Protein AF-A0A7C5TRT7-F1 (afdb_monomer)

Structure (mmCIF, N/CA/C/O backbone):
data_AF-A0A7C5TRT7-F1
#
_entry.id   AF-A0A7C5TRT7-F1
#
loop_
_atom_site.group_PDB
_atom_site.id
_atom_site.type_symbol
_atom_site.label_atom_id
_atom_site.label_alt_id
_atom_site.label_comp_id
_atom_site.label_asym_id
_atom_site.label_entity_id
_atom_site.label_seq_id
_atom_site.pdbx_PDB_ins_code
_atom_site.Cartn_x
_atom_site.Cartn_y
_atom_site.Cartn_z
_atom_site.occupancy
_atom_site.B_iso_or_equiv
_atom_site.auth_seq_id
_atom_site.auth_comp_id
_atom_site.auth_asym_id
_atom_site.auth_atom_id
_atom_site.pdbx_PDB_model_num
ATOM 1 N N . MET A 1 1 ? 27.285 -23.044 -79.341 1.00 40.78 1 MET A N 1
ATOM 2 C CA . MET A 1 1 ? 27.756 -23.261 -77.953 1.00 40.78 1 MET A CA 1
ATOM 3 C C . MET A 1 1 ? 27.969 -21.912 -77.270 1.00 40.78 1 MET A C 1
ATOM 5 O O . MET A 1 1 ? 28.953 -21.248 -77.560 1.00 40.78 1 MET A O 1
ATOM 9 N N . THR A 1 2 ? 27.057 -21.461 -76.408 1.00 48.16 2 THR A N 1
ATOM 10 C CA . THR A 1 2 ? 27.179 -20.179 -75.685 1.00 48.16 2 THR A CA 1
ATOM 11 C C . THR A 1 2 ? 27.415 -20.439 -74.195 1.00 48.16 2 THR A C 1
ATOM 13 O O . THR A 1 2 ? 26.548 -20.937 -73.480 1.00 48.16 2 THR A O 1
ATOM 16 N N . ARG A 1 3 ? 28.635 -20.146 -73.721 1.00 51.69 3 ARG A N 1
ATOM 17 C CA . ARG A 1 3 ? 29.051 -20.312 -72.317 1.00 51.69 3 ARG A CA 1
ATOM 18 C C . ARG A 1 3 ? 28.293 -19.329 -71.412 1.00 51.69 3 ARG A C 1
ATOM 20 O O . ARG A 1 3 ? 28.470 -18.118 -71.534 1.00 51.69 3 ARG A O 1
ATOM 27 N N . ARG A 1 4 ? 27.504 -19.838 -70.457 1.00 57.44 4 ARG A N 1
ATOM 28 C CA . ARG A 1 4 ? 26.941 -19.044 -69.348 1.00 57.44 4 ARG A CA 1
ATOM 29 C C . ARG A 1 4 ? 28.052 -18.711 -68.344 1.00 57.44 4 ARG A C 1
ATOM 31 O O . ARG A 1 4 ? 28.678 -19.613 -67.797 1.00 57.44 4 ARG A O 1
ATOM 38 N N . ARG A 1 5 ? 28.307 -17.420 -68.106 1.00 59.78 5 ARG A N 1
ATOM 39 C CA . ARG A 1 5 ? 29.229 -16.950 -67.054 1.00 59.78 5 ARG A CA 1
ATOM 40 C C . ARG A 1 5 ? 28.571 -17.103 -65.671 1.00 59.78 5 ARG A C 1
ATOM 42 O O . ARG A 1 5 ? 27.389 -16.778 -65.546 1.00 59.78 5 ARG A O 1
ATOM 49 N N . PRO A 1 6 ? 29.298 -17.544 -64.630 1.00 55.50 6 PRO A N 1
ATOM 50 C CA . PRO A 1 6 ? 28.730 -17.701 -63.296 1.00 55.50 6 PRO A CA 1
ATOM 51 C C . PRO A 1 6 ? 28.505 -16.324 -62.655 1.00 55.50 6 PRO A C 1
ATOM 53 O O . PRO A 1 6 ? 29.434 -15.522 -62.529 1.00 55.50 6 PRO A O 1
ATOM 56 N N . ARG A 1 7 ? 27.262 -16.038 -62.248 1.00 62.38 7 ARG A N 1
ATOM 57 C CA . ARG A 1 7 ? 26.925 -14.868 -61.426 1.00 62.38 7 ARG A CA 1
ATOM 58 C C . ARG A 1 7 ? 27.480 -15.105 -60.021 1.00 62.38 7 ARG A C 1
ATOM 60 O O . ARG A 1 7 ? 26.895 -15.852 -59.247 1.00 62.38 7 ARG A O 1
ATOM 67 N N . ARG A 1 8 ? 28.626 -14.497 -59.702 1.00 60.94 8 ARG A N 1
ATOM 68 C CA . ARG A 1 8 ? 29.122 -14.441 -58.320 1.00 60.94 8 ARG A CA 1
ATOM 69 C C . ARG A 1 8 ? 28.104 -13.650 -57.485 1.00 60.94 8 ARG A C 1
ATOM 71 O O . ARG A 1 8 ? 27.674 -12.592 -57.955 1.00 60.94 8 ARG A O 1
ATOM 78 N N . PRO A 1 9 ? 27.688 -14.132 -56.300 1.00 62.34 9 PRO A N 1
ATOM 79 C CA . PRO A 1 9 ? 26.774 -13.377 -55.452 1.00 62.34 9 PRO A CA 1
ATOM 80 C C . PRO A 1 9 ? 27.415 -12.024 -55.117 1.00 62.34 9 PRO A C 1
ATOM 82 O O . PRO A 1 9 ? 28.641 -11.951 -54.971 1.00 62.34 9 PRO A O 1
ATOM 85 N N . PRO A 1 10 ? 26.640 -10.931 -55.028 1.00 64.06 10 PRO A N 1
ATOM 86 C CA . PRO A 1 10 ? 27.210 -9.622 -54.772 1.00 64.06 10 PRO A CA 1
ATOM 87 C C . PRO A 1 10 ? 27.683 -9.570 -53.316 1.00 64.06 10 PRO A C 1
ATOM 89 O O . PRO A 1 10 ? 26.937 -9.177 -52.425 1.00 64.06 10 PRO A O 1
ATOM 92 N N . LEU A 1 11 ? 28.949 -9.922 -53.076 1.00 67.44 11 LEU A N 1
ATOM 93 C CA . LEU A 1 11 ? 29.639 -9.788 -51.781 1.00 67.44 11 LEU A CA 1
ATOM 94 C C . LEU A 1 11 ? 29.495 -8.367 -51.196 1.00 67.44 11 LEU A C 1
ATOM 96 O O . LEU A 1 11 ? 29.500 -8.169 -49.985 1.00 67.44 11 LEU A O 1
ATOM 100 N N . ARG A 1 12 ? 29.271 -7.378 -52.069 1.00 71.31 12 ARG A N 1
ATOM 101 C CA . ARG A 1 12 ? 28.954 -5.988 -51.728 1.00 71.31 12 ARG A CA 1
ATOM 102 C C . ARG A 1 12 ? 27.645 -5.833 -50.940 1.00 71.31 12 ARG A C 1
ATOM 104 O O . ARG A 1 12 ? 27.581 -4.987 -50.059 1.00 71.31 12 ARG A O 1
ATOM 111 N N . SER A 1 13 ? 26.619 -6.635 -51.232 1.00 79.38 13 SER A N 1
ATOM 112 C CA . SER A 1 13 ? 25.344 -6.607 -50.500 1.00 79.38 13 SER A CA 1
ATOM 113 C C . SER A 1 13 ? 25.521 -7.137 -49.077 1.00 79.38 13 SER A C 1
ATOM 115 O O . SER A 1 13 ? 25.083 -6.488 -48.132 1.00 79.38 13 SER A O 1
ATOM 117 N N . LEU A 1 14 ? 26.261 -8.241 -48.917 1.00 85.81 14 LEU A N 1
ATOM 118 C CA . LEU A 1 14 ? 26.604 -8.804 -47.608 1.00 85.81 14 LEU A CA 1
ATOM 119 C C . LEU A 1 14 ? 27.378 -7.793 -46.746 1.00 85.81 14 LEU A C 1
ATOM 121 O O . LEU A 1 14 ? 27.062 -7.611 -45.576 1.00 85.81 14 LEU A O 1
ATOM 125 N N . TYR A 1 15 ? 28.349 -7.093 -47.339 1.00 87.00 15 TYR A N 1
ATOM 126 C CA . TYR A 1 15 ? 29.133 -6.068 -46.648 1.00 87.00 15 TYR A CA 1
ATOM 127 C C . TYR A 1 15 ? 28.273 -4.887 -46.168 1.00 87.00 15 TYR A C 1
ATOM 129 O O . TYR A 1 15 ? 28.415 -4.435 -45.033 1.00 87.00 15 TYR A O 1
ATOM 137 N N . VAL A 1 16 ? 27.349 -4.402 -47.006 1.00 87.94 16 VAL A N 1
ATOM 138 C CA . VAL A 1 16 ? 26.439 -3.308 -46.632 1.00 87.94 16 VAL A CA 1
ATOM 139 C C . VAL A 1 16 ? 25.503 -3.744 -45.503 1.00 87.94 16 VAL A C 1
ATOM 141 O O . VAL A 1 16 ? 25.382 -3.022 -44.516 1.00 87.94 16 VAL A O 1
ATOM 144 N N . TRP A 1 17 ? 24.900 -4.932 -45.599 1.00 92.50 17 TRP A N 1
ATOM 145 C 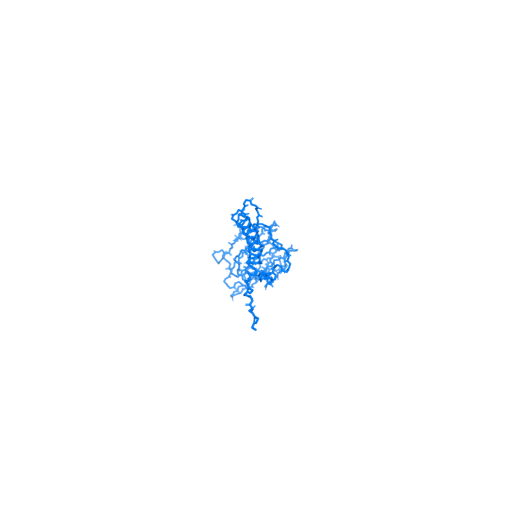CA . TRP A 1 17 ? 24.041 -5.477 -44.543 1.00 92.50 17 TRP A CA 1
ATOM 146 C C . TRP A 1 17 ? 24.792 -5.699 -43.232 1.00 92.50 17 TRP A C 1
ATOM 148 O O . TRP A 1 17 ? 24.293 -5.309 -42.181 1.00 92.50 17 TRP A O 1
ATOM 158 N N . HIS A 1 18 ? 26.010 -6.246 -43.285 1.00 92.75 18 HIS A N 1
ATOM 159 C CA . HIS A 1 18 ? 26.849 -6.426 -42.101 1.00 92.75 18 HIS A CA 1
ATOM 160 C C . HIS A 1 18 ? 27.178 -5.087 -41.430 1.00 92.75 18 HIS A C 1
ATOM 162 O O . HIS A 1 18 ? 27.089 -4.981 -40.211 1.00 92.75 18 HIS A O 1
ATOM 168 N N . ARG A 1 19 ? 27.479 -4.040 -42.213 1.00 93.12 19 ARG A N 1
ATOM 169 C CA . ARG A 1 19 ? 27.735 -2.693 -41.680 1.00 93.12 19 ARG A CA 1
ATOM 170 C C . ARG A 1 19 ? 26.520 -2.125 -40.944 1.00 93.12 19 ARG A C 1
ATOM 172 O O . ARG A 1 19 ? 26.670 -1.601 -39.846 1.00 93.12 19 ARG A O 1
ATOM 179 N N . TRP A 1 20 ? 25.329 -2.222 -41.534 1.00 95.69 20 TRP A N 1
ATOM 180 C CA . TRP A 1 20 ? 24.098 -1.729 -40.904 1.00 95.69 20 TRP A CA 1
ATOM 181 C C . TRP A 1 20 ? 23.704 -2.548 -39.676 1.00 95.69 20 TRP A C 1
ATOM 183 O O . TRP A 1 20 ? 23.332 -1.967 -38.660 1.00 95.69 20 TRP A O 1
ATOM 193 N N . LEU A 1 21 ? 23.848 -3.874 -39.734 1.00 95.88 21 LEU A N 1
ATOM 194 C CA . LEU A 1 21 ? 23.588 -4.749 -38.594 1.00 95.88 21 LEU A CA 1
ATOM 195 C C . LEU A 1 21 ? 24.572 -4.478 -37.449 1.00 95.88 21 LEU A C 1
ATOM 197 O O . LEU A 1 21 ? 24.157 -4.411 -36.298 1.00 95.88 21 LEU A O 1
ATOM 201 N N . GLY A 1 22 ? 25.851 -4.259 -37.763 1.00 96.19 22 GLY A N 1
ATOM 202 C CA . GLY A 1 22 ? 26.872 -3.882 -36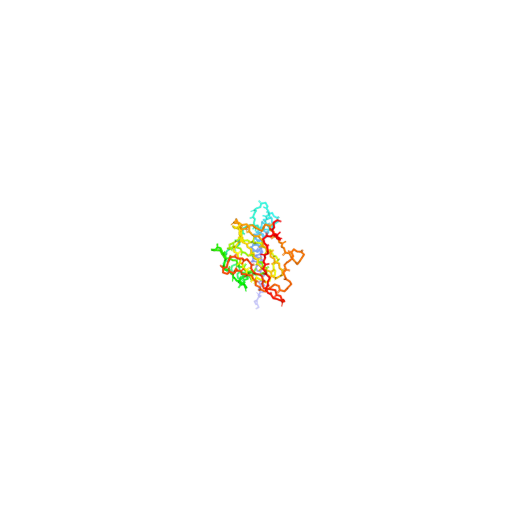.787 1.00 96.19 22 GLY A CA 1
ATOM 203 C C . GLY A 1 22 ? 26.576 -2.537 -36.125 1.00 96.19 22 GLY A C 1
ATOM 204 O O . GLY A 1 22 ? 26.662 -2.431 -34.907 1.00 96.19 22 GLY A O 1
ATOM 205 N N . LEU A 1 23 ? 26.151 -1.530 -36.898 1.00 96.94 23 LEU A N 1
ATOM 206 C CA . LEU A 1 23 ? 25.720 -0.237 -36.352 1.00 96.94 23 LEU A CA 1
ATOM 207 C C . LEU A 1 23 ? 24.485 -0.374 -35.454 1.00 96.94 23 LEU A C 1
ATOM 209 O O . LEU A 1 23 ? 24.458 0.199 -34.368 1.00 96.94 23 LEU A O 1
ATOM 213 N N . ALA A 1 24 ? 23.490 -1.157 -35.876 1.00 97.06 24 ALA A N 1
ATOM 214 C CA . ALA A 1 24 ? 22.300 -1.421 -35.072 1.00 97.06 24 ALA A CA 1
ATOM 215 C C . ALA A 1 24 ? 22.652 -2.153 -33.766 1.00 97.06 24 ALA A C 1
ATOM 217 O O . ALA A 1 24 ? 22.187 -1.762 -32.698 1.00 97.06 24 ALA A O 1
ATOM 218 N N . ALA A 1 25 ? 23.519 -3.168 -33.831 1.00 97.06 25 ALA A N 1
ATOM 219 C CA . ALA A 1 25 ? 23.986 -3.911 -32.666 1.00 97.06 25 ALA A CA 1
ATOM 220 C C . ALA A 1 25 ? 24.809 -3.032 -31.715 1.00 97.06 25 ALA A C 1
ATOM 222 O O . ALA A 1 25 ? 24.602 -3.086 -30.506 1.00 97.06 25 ALA A O 1
ATOM 223 N N . ALA A 1 26 ? 25.703 -2.190 -32.239 1.00 97.62 26 ALA A N 1
ATOM 224 C CA . ALA A 1 26 ? 26.468 -1.239 -31.439 1.00 97.62 26 ALA A CA 1
ATOM 225 C C . ALA A 1 26 ? 25.548 -0.229 -30.738 1.00 97.62 26 ALA A C 1
ATOM 227 O O . ALA A 1 26 ? 25.701 0.002 -29.541 1.00 97.62 26 ALA A O 1
ATOM 228 N N . ALA A 1 27 ? 24.554 0.317 -31.447 1.00 97.62 27 ALA A N 1
ATOM 229 C CA . ALA A 1 27 ? 23.569 1.226 -30.866 1.00 97.62 27 ALA A CA 1
ATOM 230 C C . ALA A 1 27 ? 22.730 0.542 -29.774 1.00 97.62 27 ALA A C 1
ATOM 232 O O . ALA A 1 27 ? 22.579 1.091 -28.685 1.00 97.62 27 ALA A O 1
ATOM 233 N N . LEU A 1 28 ? 22.237 -0.676 -30.025 1.00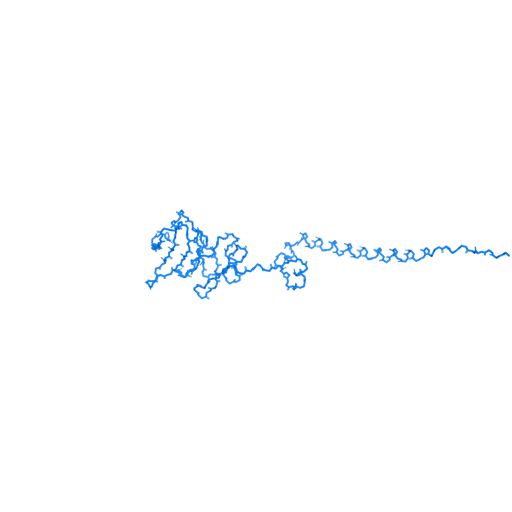 97.88 28 LEU A N 1
ATOM 234 C CA . LEU A 1 28 ? 21.504 -1.462 -29.030 1.00 97.88 28 LEU A CA 1
ATOM 235 C C . LEU A 1 28 ? 22.37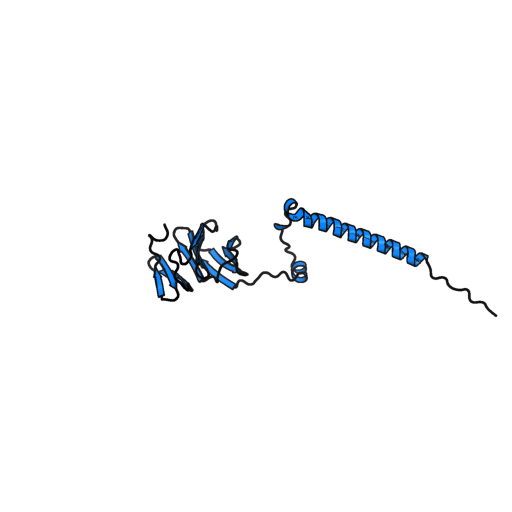1 -1.751 -27.799 1.00 97.88 28 LEU A C 1
ATOM 237 O O . LEU A 1 28 ? 21.917 -1.579 -26.672 1.00 97.88 28 LEU A O 1
ATOM 241 N N . THR A 1 29 ? 23.627 -2.146 -28.009 1.00 97.50 29 THR A N 1
ATOM 242 C CA . THR A 1 29 ? 24.583 -2.434 -26.930 1.00 97.50 29 THR A CA 1
ATOM 243 C C . THR A 1 29 ? 24.865 -1.185 -26.105 1.00 97.50 29 THR A C 1
ATOM 245 O O . THR A 1 29 ? 24.908 -1.260 -24.881 1.00 97.50 29 THR A O 1
ATOM 248 N N . LEU A 1 30 ? 25.001 -0.026 -26.755 1.00 98.19 30 LEU A N 1
ATOM 249 C CA . LEU A 1 30 ? 25.168 1.255 -26.079 1.00 98.19 30 LEU A CA 1
ATOM 250 C C . LEU A 1 30 ? 23.951 1.585 -25.207 1.00 98.19 30 LEU A C 1
ATOM 252 O O . LEU A 1 30 ? 24.126 1.935 -24.043 1.00 98.19 30 LEU A O 1
ATOM 256 N N . VAL A 1 31 ? 22.728 1.429 -25.728 1.00 97.88 31 VAL A N 1
ATOM 257 C CA . VAL A 1 31 ? 21.498 1.632 -24.943 1.00 97.88 31 VAL A CA 1
ATOM 258 C C . VAL A 1 31 ? 21.463 0.684 -23.748 1.00 97.88 31 VAL A C 1
ATOM 260 O O . VAL A 1 31 ? 21.271 1.147 -22.628 1.00 97.88 31 VAL A O 1
ATOM 263 N N . LEU A 1 32 ? 21.713 -0.612 -23.957 1.00 96.88 32 LEU A N 1
ATOM 264 C CA . LEU A 1 32 ? 21.731 -1.607 -22.883 1.00 96.88 32 LEU A CA 1
ATOM 265 C C . LEU A 1 32 ? 22.769 -1.267 -21.810 1.00 96.88 32 LEU A C 1
ATOM 267 O O . LEU A 1 32 ? 22.439 -1.295 -20.627 1.00 96.88 32 LEU A O 1
ATOM 271 N N . ALA A 1 33 ? 23.984 -0.883 -22.207 1.00 97.62 33 ALA A N 1
ATOM 272 C CA . ALA A 1 33 ? 25.040 -0.483 -21.284 1.00 97.62 33 ALA A CA 1
ATOM 273 C C . ALA A 1 33 ? 24.636 0.748 -20.462 1.00 97.62 33 ALA A C 1
ATOM 275 O O . ALA A 1 33 ? 24.737 0.724 -19.237 1.00 97.62 33 ALA A O 1
ATOM 276 N N . LEU A 1 34 ? 24.110 1.794 -21.107 1.00 96.50 34 LEU A N 1
ATOM 277 C CA . LEU A 1 34 ? 23.642 2.999 -20.420 1.00 96.50 34 LEU A CA 1
ATOM 278 C C . LEU A 1 34 ? 22.484 2.694 -19.463 1.00 96.50 34 LEU A C 1
ATOM 280 O O . LEU A 1 34 ? 22.508 3.135 -18.315 1.00 96.50 34 LEU A O 1
ATOM 284 N N . THR A 1 35 ? 21.495 1.906 -19.897 1.00 94.25 35 THR A N 1
ATOM 285 C CA . THR A 1 35 ? 20.382 1.499 -19.028 1.00 94.25 35 THR A CA 1
ATOM 286 C C . THR A 1 35 ? 20.846 0.609 -17.884 1.00 94.25 35 THR A C 1
ATOM 288 O O . THR A 1 35 ? 20.344 0.758 -16.780 1.00 94.25 35 THR A O 1
ATOM 291 N N . GLY A 1 36 ? 21.830 -0.265 -18.107 1.00 93.25 36 GLY A N 1
ATOM 292 C CA . GLY A 1 36 ? 22.404 -1.121 -17.072 1.00 93.25 36 GLY A CA 1
ATOM 293 C C . GLY A 1 36 ? 23.161 -0.318 -16.019 1.00 93.25 36 GLY A C 1
ATOM 294 O O . GLY A 1 36 ? 22.981 -0.557 -14.829 1.00 93.25 36 GLY A O 1
ATOM 295 N N . ILE A 1 37 ? 23.940 0.684 -16.441 1.00 94.88 37 ILE A N 1
ATOM 296 C CA . ILE A 1 37 ? 24.584 1.643 -15.532 1.00 94.88 37 ILE A CA 1
ATOM 297 C C . ILE A 1 37 ? 23.515 2.382 -14.722 1.00 94.88 37 ILE A C 1
ATOM 299 O O . ILE A 1 37 ? 23.612 2.432 -13.499 1.00 94.88 37 ILE A O 1
ATOM 303 N N . ALA A 1 38 ? 22.470 2.900 -15.374 1.00 92.56 38 ALA A N 1
ATOM 304 C CA . ALA A 1 38 ? 21.380 3.584 -14.682 1.00 92.56 38 ALA A CA 1
ATOM 305 C C . ALA A 1 38 ? 20.671 2.671 -13.665 1.00 92.56 38 ALA A C 1
ATOM 307 O O . ALA A 1 38 ? 20.416 3.097 -12.542 1.00 92.56 38 ALA A O 1
ATOM 308 N N . LEU A 1 39 ? 20.410 1.410 -14.029 1.00 89.94 39 LEU A N 1
ATOM 309 C CA . LEU A 1 39 ? 19.769 0.426 -13.156 1.00 89.94 39 LEU A CA 1
ATOM 310 C C . LEU A 1 39 ? 20.656 0.056 -11.956 1.00 89.94 39 LEU A C 1
ATOM 312 O O . LEU A 1 39 ? 20.154 -0.126 -10.851 1.00 89.94 39 LEU A O 1
ATOM 316 N N . ASN A 1 40 ? 21.973 -0.035 -12.152 1.00 92.25 40 ASN A N 1
ATOM 317 C CA . ASN A 1 40 ? 22.927 -0.302 -11.071 1.00 92.25 40 ASN A CA 1
ATOM 318 C C . ASN A 1 40 ? 23.035 0.902 -10.115 1.00 92.25 40 ASN A C 1
ATOM 320 O O . ASN A 1 40 ? 23.103 0.755 -8.900 1.00 92.25 40 ASN A O 1
ATOM 324 N N . HIS A 1 41 ? 22.937 2.113 -10.660 1.00 90.88 41 HIS A N 1
ATOM 325 C CA . HIS A 1 41 ? 22.992 3.371 -9.917 1.00 90.88 41 HIS A CA 1
ATOM 326 C C . HIS A 1 41 ? 21.607 3.919 -9.525 1.00 90.88 41 HIS A C 1
ATOM 328 O O . HIS A 1 41 ? 21.436 5.133 -9.375 1.00 90.88 41 HIS A O 1
ATOM 334 N N . THR A 1 42 ? 20.624 3.033 -9.324 1.00 89.62 42 THR A N 1
ATOM 335 C CA . THR A 1 42 ? 19.223 3.390 -9.029 1.00 89.62 42 THR A CA 1
ATOM 336 C C . THR A 1 42 ? 19.094 4.324 -7.822 1.00 89.62 42 THR A C 1
ATOM 338 O O . THR A 1 42 ? 18.448 5.358 -7.953 1.00 89.62 42 THR A O 1
ATOM 341 N N . GLU A 1 43 ? 19.759 4.025 -6.700 1.00 87.00 43 GLU A N 1
ATOM 342 C CA . GLU A 1 43 ? 19.743 4.843 -5.469 1.00 87.00 43 GLU A CA 1
ATOM 343 C C . GLU A 1 43 ? 20.283 6.263 -5.717 1.00 87.00 43 GLU A C 1
ATOM 345 O O . GLU A 1 43 ? 19.618 7.263 -5.453 1.00 87.00 43 GLU A O 1
ATOM 350 N N . THR A 1 44 ? 21.474 6.375 -6.320 1.00 89.62 44 THR A N 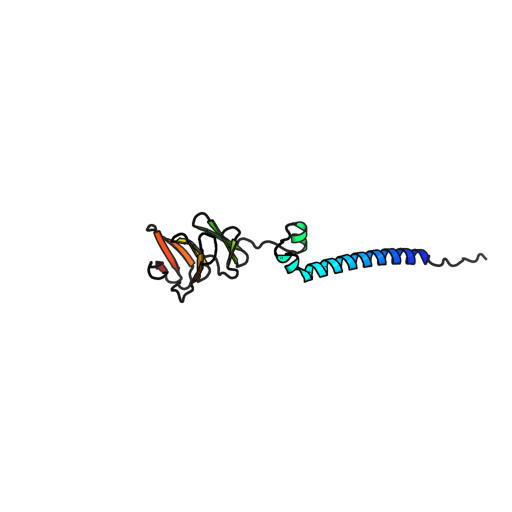1
ATOM 351 C CA . THR A 1 44 ? 22.098 7.677 -6.626 1.00 89.62 44 THR A CA 1
ATOM 352 C C . THR A 1 44 ? 21.281 8.514 -7.609 1.00 89.62 44 THR A C 1
ATOM 354 O O . THR A 1 44 ? 21.308 9.742 -7.549 1.00 89.62 44 THR A O 1
ATOM 357 N N . LEU A 1 45 ? 20.542 7.860 -8.508 1.00 88.12 45 LEU A N 1
ATOM 358 C CA . LEU A 1 45 ? 19.669 8.503 -9.489 1.00 88.12 45 LEU A CA 1
ATOM 359 C C . LEU A 1 45 ? 18.218 8.655 -8.991 1.00 88.12 45 LEU A C 1
ATOM 361 O O . LEU A 1 45 ? 17.397 9.237 -9.707 1.00 88.12 45 LEU A O 1
ATOM 365 N N . ARG A 1 46 ? 17.899 8.159 -7.784 1.00 86.75 46 ARG A N 1
ATOM 366 C CA . ARG A 1 46 ? 16.552 8.102 -7.179 1.00 86.75 46 ARG A CA 1
ATOM 367 C C . ARG A 1 46 ? 15.499 7.513 -8.120 1.00 86.75 46 ARG A C 1
ATOM 369 O O . ARG A 1 46 ? 14.379 8.021 -8.238 1.00 86.75 46 ARG A O 1
ATOM 376 N N . LEU A 1 47 ? 15.885 6.482 -8.869 1.00 86.31 47 LEU A N 1
ATOM 377 C CA . LEU A 1 47 ? 15.004 5.811 -9.828 1.00 86.31 47 LEU A CA 1
ATOM 378 C C . LEU A 1 47 ? 13.988 4.894 -9.128 1.00 86.31 47 LEU A C 1
ATOM 380 O O . LEU A 1 47 ? 12.909 4.677 -9.666 1.00 86.31 47 LEU A O 1
ATOM 384 N N . ASP A 1 48 ? 14.290 4.423 -7.920 1.00 81.25 48 ASP A N 1
ATOM 385 C CA . ASP A 1 48 ? 13.418 3.621 -7.052 1.00 81.25 48 ASP A CA 1
ATOM 386 C C . ASP A 1 48 ? 12.237 4.421 -6.477 1.00 81.25 48 ASP A C 1
ATOM 388 O O . ASP A 1 48 ? 11.161 3.876 -6.233 1.00 81.25 48 ASP A O 1
ATOM 392 N N . GLU A 1 49 ? 12.394 5.736 -6.325 1.00 83.31 49 GLU A N 1
ATOM 393 C CA . GLU A 1 49 ? 11.316 6.624 -5.879 1.00 83.31 49 GLU A CA 1
ATOM 394 C C . GLU A 1 49 ? 10.395 7.062 -7.036 1.00 83.31 49 GLU A C 1
ATOM 396 O O . GLU A 1 49 ? 9.234 7.447 -6.833 1.00 83.31 49 GLU A O 1
ATOM 401 N N . ARG A 1 50 ? 10.891 7.006 -8.279 1.00 83.75 50 ARG A N 1
ATOM 402 C CA . ARG A 1 50 ? 10.171 7.453 -9.479 1.00 83.75 50 ARG A CA 1
ATOM 403 C C . ARG A 1 50 ? 9.406 6.304 -10.123 1.00 83.75 50 ARG A C 1
ATOM 405 O O . ARG A 1 50 ? 9.936 5.510 -10.889 1.00 83.75 50 ARG A O 1
ATOM 412 N N . HIS A 1 51 ? 8.104 6.283 -9.875 1.00 84.69 51 HIS A N 1
ATOM 413 C CA . HIS A 1 51 ? 7.223 5.234 -10.372 1.00 84.69 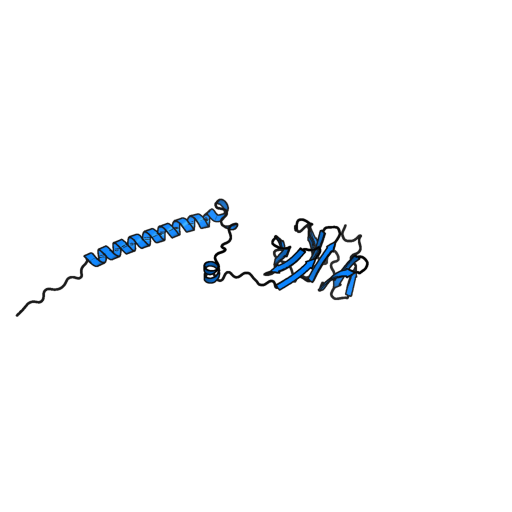51 HIS A CA 1
ATOM 414 C C . HIS A 1 51 ? 6.795 5.481 -11.828 1.00 84.69 51 HIS A C 1
ATOM 416 O O . HIS A 1 51 ? 6.406 6.594 -12.201 1.00 84.69 51 HIS A O 1
ATOM 422 N N . VAL A 1 52 ? 6.810 4.424 -12.646 1.00 87.44 52 VAL A N 1
ATOM 423 C CA . VAL A 1 52 ? 6.294 4.451 -14.023 1.00 87.44 52 VAL A CA 1
ATOM 424 C C . VAL A 1 52 ? 4.775 4.603 -13.990 1.00 87.44 52 VAL A C 1
ATOM 426 O O . VAL A 1 52 ? 4.077 3.839 -13.332 1.00 87.44 52 VAL A O 1
ATOM 429 N N . ARG A 1 53 ? 4.254 5.594 -14.717 1.00 88.31 53 ARG A N 1
ATOM 430 C CA . ARG A 1 53 ? 2.812 5.901 -14.786 1.00 88.31 53 ARG A CA 1
ATOM 431 C C . ARG A 1 53 ? 2.182 5.620 -16.150 1.00 88.31 53 ARG A C 1
ATOM 433 O O . ARG A 1 53 ? 0.988 5.838 -16.321 1.00 88.31 53 ARG A O 1
ATOM 440 N N . ASN A 1 54 ? 2.972 5.185 -17.133 1.00 91.50 54 ASN A N 1
ATOM 441 C CA . ASN A 1 54 ? 2.470 4.927 -18.480 1.00 91.50 54 ASN A CA 1
ATOM 442 C C . ASN A 1 54 ? 1.663 3.612 -18.498 1.00 91.50 54 ASN A C 1
ATOM 444 O O . ASN A 1 54 ? 2.254 2.557 -18.259 1.00 91.50 54 ASN A O 1
ATOM 448 N N . PRO A 1 55 ? 0.355 3.646 -18.816 1.00 88.81 55 PRO A N 1
ATOM 449 C CA . PRO A 1 55 ? -0.512 2.473 -18.726 1.00 88.81 55 PRO A CA 1
ATOM 450 C C . PRO A 1 55 ? -0.139 1.363 -19.715 1.00 88.81 55 PRO A C 1
ATOM 452 O O . PRO A 1 55 ? -0.270 0.193 -19.380 1.00 88.81 55 PRO A O 1
ATOM 455 N N . LEU A 1 56 ? 0.375 1.699 -20.904 1.00 93.06 56 LEU A N 1
ATOM 456 C CA . LEU A 1 56 ? 0.783 0.707 -21.903 1.00 93.06 56 LEU A CA 1
ATOM 457 C C . LEU A 1 56 ? 2.037 -0.045 -21.455 1.00 93.06 56 LEU A C 1
ATOM 459 O O . LEU A 1 56 ? 2.110 -1.262 -21.590 1.00 93.06 56 LEU A O 1
ATOM 463 N N . VAL A 1 57 ? 3.006 0.672 -20.879 1.00 92.19 57 VAL A N 1
ATOM 464 C CA . VAL A 1 57 ? 4.209 0.048 -20.311 1.00 92.19 57 VAL A CA 1
ATOM 465 C C . VAL A 1 57 ? 3.814 -0.856 -19.146 1.00 92.19 57 VAL A C 1
ATOM 467 O O . VAL A 1 57 ? 4.189 -2.022 -19.134 1.00 92.19 57 VAL A O 1
ATOM 470 N N . LEU A 1 58 ? 3.006 -0.358 -18.207 1.00 92.25 58 LEU A N 1
ATOM 471 C CA . LEU A 1 58 ? 2.535 -1.152 -17.071 1.00 92.25 58 LEU A CA 1
ATOM 472 C C . LEU A 1 58 ? 1.796 -2.422 -17.525 1.00 92.25 58 LEU A C 1
ATOM 474 O O . LEU A 1 58 ? 2.073 -3.493 -16.994 1.00 92.25 58 LEU A O 1
ATOM 478 N N . ALA A 1 59 ? 0.951 -2.327 -18.557 1.00 91.06 59 ALA A N 1
ATOM 479 C CA . ALA A 1 59 ? 0.244 -3.471 -19.128 1.00 91.06 59 ALA A CA 1
ATOM 480 C C . ALA A 1 59 ? 1.189 -4.509 -19.764 1.00 91.06 59 ALA A C 1
ATOM 482 O O . ALA A 1 59 ? 1.023 -5.700 -19.521 1.00 91.06 59 ALA A O 1
ATOM 483 N N . ILE A 1 60 ? 2.211 -4.085 -20.524 1.00 94.62 60 ILE A N 1
ATOM 484 C CA . ILE A 1 60 ? 3.218 -5.001 -21.106 1.00 94.62 60 ILE A CA 1
ATOM 485 C C . ILE A 1 60 ? 3.959 -5.775 -20.012 1.00 94.62 60 ILE A C 1
ATOM 487 O O . ILE A 1 60 ? 4.240 -6.961 -20.172 1.00 94.62 60 ILE A O 1
ATOM 491 N N . TYR A 1 61 ? 4.272 -5.106 -18.902 1.00 90.81 61 TYR A N 1
ATOM 492 C CA . TYR A 1 61 ? 4.968 -5.713 -17.769 1.00 90.81 61 TYR A CA 1
ATOM 493 C C . TYR A 1 61 ? 4.031 -6.435 -16.783 1.00 90.81 61 TYR A C 1
ATOM 495 O O . TYR A 1 61 ? 4.517 -6.976 -15.793 1.00 90.81 61 TYR A O 1
ATOM 503 N N . GLY A 1 62 ? 2.712 -6.454 -17.021 1.00 90.25 62 GLY A N 1
ATOM 504 C CA . GLY A 1 62 ? 1.732 -7.072 -16.119 1.00 90.25 62 GLY A CA 1
ATOM 505 C C . GLY A 1 62 ? 1.664 -6.417 -14.734 1.00 90.25 62 GLY A C 1
ATOM 506 O O . GLY A 1 62 ? 1.334 -7.075 -13.749 1.00 90.25 62 GLY A O 1
ATOM 507 N N . ILE A 1 63 ? 2.029 -5.135 -14.634 1.00 88.12 63 ILE A N 1
ATOM 508 C CA . ILE A 1 63 ? 2.004 -4.380 -13.381 1.00 88.12 63 ILE A CA 1
ATOM 509 C C . ILE A 1 63 ? 0.616 -3.765 -13.223 1.00 88.12 63 ILE A C 1
ATOM 511 O O . ILE A 1 63 ? 0.315 -2.709 -13.777 1.00 88.12 63 ILE A O 1
ATOM 515 N N . GLU A 1 64 ? -0.214 -4.418 -12.422 1.00 84.88 64 GLU A N 1
ATOM 516 C CA . GLU A 1 64 ? -1.537 -3.930 -12.046 1.00 84.88 64 GLU A CA 1
ATOM 517 C C . GLU A 1 64 ? -1.567 -3.564 -10.562 1.00 84.88 64 GLU A C 1
ATOM 519 O O . GLU A 1 64 ? -0.915 -4.195 -9.723 1.00 84.88 64 GLU A O 1
ATOM 524 N N . ALA A 1 65 ? -2.322 -2.518 -10.219 1.00 80.38 65 ALA A N 1
ATOM 525 C CA . ALA A 1 65 ? -2.545 -2.185 -8.820 1.00 80.38 65 ALA A CA 1
ATOM 526 C C . ALA A 1 65 ? -3.447 -3.267 -8.200 1.00 80.38 65 ALA A C 1
ATOM 528 O O . ALA A 1 65 ? -4.510 -3.545 -8.763 1.00 80.38 65 ALA A O 1
ATOM 529 N N . PRO A 1 66 ? -3.079 -3.862 -7.050 1.00 85.69 66 PRO A N 1
ATOM 530 C CA . PRO A 1 66 ? -3.960 -4.805 -6.383 1.00 85.69 66 PRO A CA 1
ATOM 531 C C . PRO A 1 66 ? -5.305 -4.133 -6.071 1.00 85.69 66 PRO A C 1
ATOM 533 O O . PRO A 1 66 ? -5.328 -2.944 -5.732 1.00 85.69 66 PRO A O 1
ATOM 536 N N . PRO A 1 67 ? -6.429 -4.860 -6.145 1.00 89.44 67 PRO A N 1
ATOM 537 C CA . PRO A 1 67 ? -7.716 -4.295 -5.776 1.00 89.44 67 PRO A CA 1
ATOM 538 C C . PRO A 1 67 ? -7.735 -3.918 -4.290 1.00 89.44 67 PRO A C 1
ATOM 540 O O . PRO A 1 67 ? -7.055 -4.528 -3.454 1.00 89.44 67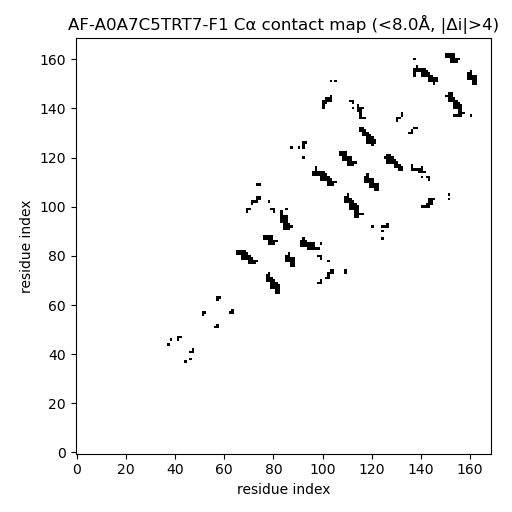 PRO A O 1
ATOM 543 N N . VAL A 1 68 ? -8.559 -2.926 -3.950 1.00 92.31 68 VAL A N 1
ATOM 544 C CA . VAL A 1 68 ? -8.873 -2.608 -2.554 1.00 92.31 68 VAL A CA 1
ATOM 545 C C . VAL A 1 68 ? -9.688 -3.765 -1.981 1.00 92.31 68 VAL A C 1
ATOM 547 O O . VAL A 1 68 ? -10.835 -3.972 -2.366 1.00 92.31 68 VAL A O 1
ATOM 550 N N . SER A 1 69 ? -9.096 -4.535 -1.070 1.00 93.38 69 SER A N 1
ATOM 551 C CA . SER A 1 69 ? -9.729 -5.715 -0.474 1.00 93.38 69 SER A CA 1
ATOM 552 C C . SER A 1 69 ? -10.669 -5.367 0.680 1.00 93.38 69 SER A C 1
ATOM 554 O O . SER A 1 69 ? -11.573 -6.136 0.991 1.00 93.38 69 SER A O 1
ATOM 556 N N . ALA A 1 70 ? -10.451 -4.228 1.337 1.00 93.88 70 ALA A N 1
ATOM 557 C CA . ALA A 1 70 ? -11.320 -3.706 2.385 1.00 93.88 70 ALA A CA 1
ATOM 558 C C . ALA A 1 70 ? -11.121 -2.195 2.537 1.00 93.88 70 ALA A C 1
ATOM 560 O O . ALA A 1 70 ? -10.022 -1.683 2.321 1.00 93.88 70 ALA A O 1
ATOM 561 N N . ALA A 1 71 ? -12.170 -1.487 2.947 1.00 94.25 71 ALA A N 1
ATOM 562 C CA . ALA A 1 71 ? -12.118 -0.060 3.232 1.00 94.25 71 ALA A CA 1
ATOM 563 C C . ALA A 1 71 ? -13.025 0.273 4.419 1.00 94.25 71 ALA A C 1
ATOM 565 O O . ALA A 1 71 ? -14.129 -0.262 4.529 1.00 94.25 71 ALA A O 1
ATOM 566 N N . CYS A 1 72 ? -12.585 1.172 5.294 1.00 93.62 72 CYS A N 1
ATOM 567 C CA . CYS A 1 72 ? -13.438 1.753 6.324 1.00 93.62 72 CYS A CA 1
ATOM 568 C C . CYS A 1 72 ? -13.144 3.244 6.506 1.00 93.62 72 CYS A C 1
ATOM 570 O O . CYS A 1 72 ? -12.006 3.695 6.375 1.00 93.62 72 CYS A O 1
ATOM 572 N N . ALA A 1 73 ? -14.190 4.011 6.802 1.00 92.50 73 ALA A N 1
ATOM 573 C CA . ALA A 1 73 ? -14.076 5.425 7.123 1.00 92.50 73 ALA A CA 1
ATOM 574 C C . ALA A 1 73 ? -14.006 5.603 8.642 1.00 92.50 73 ALA A C 1
ATOM 576 O O . ALA A 1 73 ? -14.829 5.053 9.373 1.00 92.50 73 ALA A O 1
ATOM 577 N N . ALA A 1 74 ? -13.043 6.389 9.115 1.00 88.88 74 ALA A N 1
ATOM 578 C CA . ALA A 1 74 ? -12.896 6.711 10.525 1.00 88.88 74 ALA A CA 1
ATOM 579 C C . ALA A 1 74 ? -12.210 8.071 10.699 1.00 88.88 74 ALA A C 1
ATOM 581 O O . ALA A 1 74 ? -11.203 8.361 10.055 1.00 88.88 74 ALA A O 1
ATOM 582 N N . GLY A 1 75 ? -12.787 8.937 11.540 1.00 83.50 75 GLY A N 1
ATOM 583 C CA . GLY A 1 75 ? -12.255 10.286 11.774 1.00 83.50 75 GLY A CA 1
ATOM 584 C C . GLY A 1 75 ? -12.164 11.147 10.504 1.00 83.50 75 GLY A C 1
ATOM 585 O O . GLY A 1 75 ? -11.202 11.887 10.339 1.00 83.50 75 GLY A O 1
ATOM 586 N N . GLY A 1 76 ? -13.107 10.995 9.565 1.00 87.69 76 GLY A N 1
ATOM 587 C CA . GLY A 1 76 ? -13.100 11.722 8.286 1.00 87.69 76 GLY A CA 1
ATOM 588 C C . GLY A 1 76 ? -12.036 11.253 7.283 1.00 87.69 76 GLY A C 1
ATOM 589 O O . GLY A 1 76 ? -11.856 11.881 6.243 1.00 87.69 76 GLY A O 1
ATOM 590 N N . ARG A 1 77 ? -11.330 10.153 7.569 1.00 90.88 77 ARG A N 1
ATOM 591 C CA . ARG A 1 77 ? -10.292 9.575 6.707 1.00 90.88 77 ARG A CA 1
ATOM 592 C C . ARG A 1 77 ? -10.632 8.134 6.348 1.00 90.88 77 ARG A C 1
ATOM 594 O O . ARG A 1 77 ? -11.367 7.462 7.066 1.00 90.88 77 ARG A O 1
ATOM 601 N N . TRP A 1 78 ? -10.073 7.660 5.240 1.00 94.12 78 TRP A N 1
ATOM 602 C CA . TRP A 1 78 ? -10.250 6.288 4.771 1.00 94.12 78 TRP A CA 1
ATOM 603 C C . TRP A 1 78 ? -9.039 5.432 5.111 1.00 94.12 78 TRP A C 1
ATOM 605 O O . TRP A 1 78 ? -7.919 5.761 4.713 1.00 94.12 78 TRP A O 1
ATOM 615 N N . VAL A 1 79 ? -9.287 4.322 5.801 1.00 95.56 79 VAL A N 1
ATOM 616 C CA . VAL A 1 79 ? -8.331 3.226 5.943 1.00 95.56 79 VAL A CA 1
ATOM 617 C C . VAL A 1 79 ? -8.636 2.201 4.862 1.00 95.56 79 VAL A C 1
ATOM 619 O O . VAL A 1 79 ? -9.761 1.712 4.763 1.00 95.56 79 VAL A O 1
ATOM 622 N N . LEU A 1 80 ? -7.640 1.890 4.043 1.00 95.88 80 LEU A N 1
ATOM 623 C CA . LEU A 1 80 ? -7.749 0.994 2.898 1.00 95.88 80 LEU A CA 1
ATOM 624 C C . LEU A 1 80 ? -6.817 -0.196 3.098 1.00 95.88 80 LEU A C 1
ATOM 626 O O . LEU A 1 80 ? -5.687 -0.030 3.555 1.00 95.88 80 LEU A O 1
ATOM 630 N N . GLN A 1 81 ? -7.267 -1.382 2.708 1.00 95.56 81 GLN A N 1
ATOM 631 C CA . GLN A 1 81 ? -6.420 -2.559 2.588 1.00 95.56 81 GLN A CA 1
ATOM 632 C C . GLN A 1 81 ? -6.207 -2.891 1.115 1.00 95.56 81 GLN A C 1
ATOM 634 O O . GLN A 1 81 ? -7.171 -3.083 0.377 1.00 95.56 81 GLN A O 1
ATOM 639 N N . VAL A 1 82 ? -4.945 -2.954 0.696 1.00 94.69 82 VAL A N 1
ATOM 640 C CA . VAL A 1 82 ? -4.545 -3.204 -0.694 1.00 94.69 82 VAL A CA 1
ATOM 641 C C . VAL A 1 82 ? -3.349 -4.148 -0.684 1.00 94.69 82 VAL A C 1
ATOM 643 O O . VAL A 1 82 ? -2.328 -3.842 -0.071 1.00 94.69 82 VAL A O 1
ATOM 646 N N . GLY A 1 83 ? -3.470 -5.320 -1.315 1.00 89.75 83 GLY A N 1
ATOM 647 C CA . GLY A 1 83 ? -2.359 -6.279 -1.432 1.00 89.75 83 GLY A CA 1
ATOM 648 C C . GLY A 1 83 ? -1.717 -6.691 -0.094 1.00 89.75 83 GLY A C 1
ATOM 649 O O . GLY A 1 83 ? -0.496 -6.799 -0.011 1.00 89.75 83 GLY A O 1
ATOM 650 N N . GLY A 1 84 ? -2.511 -6.852 0.975 1.00 90.50 84 GLY A N 1
ATOM 651 C CA . GLY A 1 84 ? -2.020 -7.212 2.320 1.00 90.50 84 GLY A CA 1
ATOM 652 C C . GLY A 1 84 ? -1.402 -6.058 3.128 1.00 90.50 84 GLY A C 1
ATOM 653 O O . GLY A 1 84 ? -0.961 -6.261 4.262 1.00 90.50 84 GLY A O 1
ATOM 654 N N . ARG A 1 85 ? -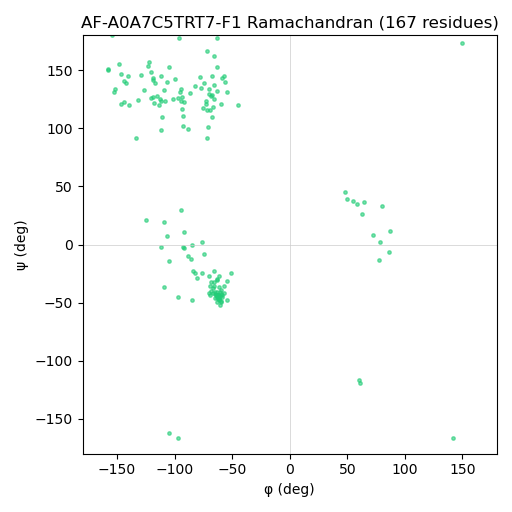1.400 -4.843 2.572 1.00 94.50 85 ARG A N 1
ATOM 655 C CA . ARG A 1 85 ? -0.920 -3.615 3.214 1.00 94.50 85 ARG A CA 1
ATOM 656 C C . ARG A 1 85 ? -2.087 -2.741 3.645 1.00 94.50 85 ARG A C 1
ATOM 658 O O . ARG A 1 85 ? -3.153 -2.788 3.032 1.00 94.50 85 ARG A O 1
ATOM 665 N N . LEU A 1 86 ? -1.873 -1.928 4.675 1.00 95.25 86 LEU A N 1
ATOM 666 C CA . LEU A 1 86 ? -2.830 -0.916 5.118 1.00 95.25 86 LEU A CA 1
ATOM 667 C C . LEU A 1 86 ? -2.362 0.480 4.742 1.00 95.25 86 LEU A C 1
ATOM 669 O O . LEU A 1 86 ? -1.188 0.810 4.909 1.00 95.25 86 LEU A O 1
ATOM 673 N N . TYR A 1 87 ? -3.308 1.304 4.310 1.00 94.75 87 TYR A N 1
ATOM 674 C CA . TYR A 1 87 ? -3.101 2.693 3.932 1.00 94.75 87 TYR A CA 1
ATOM 675 C C . TYR A 1 87 ? -4.106 3.597 4.635 1.00 94.75 87 TYR A C 1
ATOM 677 O O . TYR A 1 87 ? -5.258 3.218 4.826 1.00 94.75 87 TYR A O 1
ATOM 685 N N . LEU A 1 88 ? -3.680 4.812 4.972 1.00 94.06 88 LEU A N 1
ATOM 686 C CA . LEU A 1 88 ? -4.547 5.908 5.395 1.00 94.06 88 LEU A CA 1
ATOM 687 C C . LEU A 1 88 ? -4.512 6.987 4.312 1.00 94.06 88 LEU A C 1
ATOM 689 O O . LEU A 1 88 ? -3.562 7.772 4.222 1.00 94.06 88 LEU A O 1
ATOM 693 N N . GLY A 1 89 ? -5.521 6.993 3.442 1.00 89.06 89 GLY A N 1
ATOM 694 C CA . GLY A 1 89 ? -5.451 7.712 2.168 1.00 89.06 89 GLY A CA 1
ATOM 695 C C . GLY A 1 89 ? -4.314 7.170 1.292 1.00 89.06 89 GLY A C 1
ATOM 696 O O . GLY A 1 89 ? -4.306 5.992 0.955 1.00 89.06 89 GLY A O 1
ATOM 697 N N . ALA A 1 90 ? -3.341 8.019 0.947 1.00 85.38 90 ALA A N 1
ATOM 698 C CA . ALA A 1 90 ? -2.180 7.639 0.131 1.00 85.38 90 ALA A CA 1
ATOM 699 C C . ALA A 1 90 ? -0.950 7.185 0.946 1.00 85.38 90 ALA A C 1
ATOM 701 O O . ALA A 1 90 ? 0.071 6.820 0.367 1.00 85.38 90 ALA A O 1
ATOM 702 N N . ARG A 1 91 ? -1.008 7.233 2.285 1.00 90.06 91 ARG A N 1
ATOM 703 C CA . ARG A 1 91 ? 0.137 6.932 3.157 1.00 90.06 91 ARG A CA 1
ATOM 704 C C . ARG A 1 91 ? 0.078 5.492 3.656 1.00 90.06 91 ARG A C 1
ATOM 706 O O . ARG A 1 91 ? -0.925 5.093 4.241 1.00 90.06 91 ARG A O 1
ATOM 713 N N . GLU A 1 92 ? 1.146 4.724 3.444 1.00 91.88 92 GLU A N 1
ATOM 714 C CA . GLU A 1 92 ? 1.270 3.356 3.965 1.00 91.88 92 GLU A CA 1
ATOM 715 C C . GLU A 1 92 ? 1.386 3.377 5.498 1.00 91.88 92 GLU A C 1
ATOM 717 O O . GLU A 1 92 ? 2.220 4.094 6.051 1.00 91.88 92 GLU A O 1
ATOM 722 N N . LEU A 1 93 ? 0.546 2.590 6.174 1.00 92.50 93 LEU A N 1
ATOM 723 C CA . LEU A 1 93 ? 0.559 2.401 7.626 1.00 92.50 93 LEU A CA 1
ATOM 724 C C . LEU A 1 93 ? 1.327 1.141 8.032 1.00 92.50 93 LEU A C 1
ATOM 726 O O . LEU A 1 93 ? 2.100 1.162 8.986 1.00 92.50 93 LEU A O 1
ATOM 730 N N . ALA A 1 94 ? 1.089 0.027 7.333 1.00 91.44 94 ALA A N 1
ATOM 731 C CA . ALA A 1 94 ? 1.680 -1.267 7.660 1.00 91.44 94 ALA A CA 1
ATOM 732 C C . ALA A 1 94 ? 1.828 -2.149 6.413 1.00 91.44 94 ALA A C 1
ATOM 734 O O . ALA A 1 94 ? 0.883 -2.301 5.639 1.00 91.44 94 ALA A O 1
ATOM 735 N N . ARG A 1 95 ? 3.003 -2.778 6.251 1.00 87.00 95 ARG A N 1
ATOM 736 C CA . ARG A 1 95 ? 3.327 -3.647 5.099 1.00 87.00 95 ARG A CA 1
ATOM 737 C C . ARG A 1 95 ? 2.770 -5.061 5.188 1.00 87.00 95 ARG A C 1
ATOM 739 O O . ARG A 1 95 ? 2.568 -5.701 4.165 1.00 87.00 95 ARG A O 1
ATOM 746 N N . ARG A 1 96 ? 2.596 -5.571 6.404 1.00 86.31 96 ARG A N 1
ATOM 747 C CA . ARG A 1 96 ? 2.068 -6.909 6.676 1.00 86.31 96 ARG A CA 1
ATOM 748 C C . ARG A 1 96 ? 1.018 -6.763 7.758 1.00 86.31 96 ARG A C 1
ATOM 750 O O . ARG A 1 96 ? 1.344 -6.715 8.938 1.00 86.31 96 ARG A O 1
ATOM 757 N N . ALA A 1 97 ? -0.222 -6.585 7.337 1.00 87.94 97 ALA A N 1
ATOM 758 C CA . ALA A 1 97 ? -1.348 -6.495 8.244 1.00 87.94 97 ALA A CA 1
ATOM 759 C C . ALA A 1 97 ? -2.324 -7.626 7.947 1.00 87.94 97 ALA A C 1
ATOM 761 O O . ALA A 1 97 ? -2.543 -7.986 6.787 1.00 87.94 97 ALA A O 1
ATOM 762 N N . GLY A 1 98 ? -2.934 -8.165 9.000 1.00 92.00 98 GLY A N 1
ATOM 763 C CA . GLY A 1 98 ? -4.079 -9.049 8.838 1.00 92.00 98 GLY A CA 1
ATOM 764 C C . GLY A 1 98 ? -5.273 -8.328 8.191 1.00 92.00 98 GLY A C 1
ATOM 765 O O . GLY A 1 98 ? -5.222 -7.125 7.920 1.00 92.00 98 GLY A O 1
ATOM 766 N N . PRO A 1 99 ? -6.380 -9.040 7.933 1.00 94.06 99 PRO A N 1
ATOM 767 C CA . PRO A 1 99 ? -7.580 -8.455 7.337 1.00 94.06 99 PRO A CA 1
ATOM 768 C C . PRO A 1 99 ? -8.086 -7.245 8.130 1.00 94.06 99 PRO A C 1
ATOM 770 O O . PRO A 1 99 ? -8.240 -7.344 9.346 1.00 94.06 99 PRO A O 1
ATOM 773 N N . LEU A 1 100 ? -8.379 -6.130 7.463 1.00 95.56 100 LEU A N 1
ATOM 774 C CA . LEU A 1 100 ? -8.941 -4.932 8.087 1.00 95.56 100 LEU A CA 1
ATOM 775 C C . LEU A 1 100 ? -10.286 -5.276 8.744 1.00 95.56 100 LEU A C 1
ATOM 777 O O . LEU A 1 100 ? -11.216 -5.746 8.087 1.00 95.56 100 LEU A O 1
ATOM 781 N N . ARG A 1 101 ? -10.382 -5.057 10.057 1.00 94.94 101 ARG A N 1
ATOM 782 C CA . ARG A 1 101 ? -11.566 -5.346 10.883 1.00 94.94 101 ARG A CA 1
ATOM 783 C C . ARG A 1 101 ? -12.350 -4.095 11.269 1.00 94.94 101 ARG A C 1
ATOM 785 O O . ARG A 1 101 ? -13.494 -4.201 11.705 1.00 94.94 101 ARG A O 1
ATOM 792 N N . GLY A 1 102 ? -11.768 -2.915 11.097 1.00 94.25 102 GLY A N 1
ATOM 793 C CA . GLY A 1 102 ? -12.424 -1.636 11.348 1.00 94.25 102 GLY A CA 1
ATOM 794 C C . GLY A 1 102 ? -11.430 -0.576 11.791 1.00 94.25 102 GLY A C 1
ATOM 795 O O . GLY A 1 102 ? -10.258 -0.867 12.014 1.00 94.25 102 GLY A O 1
ATOM 796 N N . ALA A 1 103 ? -11.903 0.656 11.914 1.00 94.94 103 ALA A N 1
ATOM 797 C CA . ALA A 1 103 ? -11.127 1.743 12.483 1.00 94.94 103 ALA A CA 1
ATOM 798 C C . ALA A 1 103 ? -12.058 2.689 13.236 1.00 94.94 103 ALA A C 1
ATOM 800 O O . ALA A 1 103 ? -13.212 2.867 12.843 1.00 94.94 103 ALA A O 1
ATOM 801 N N . VAL A 1 104 ? -11.562 3.287 14.313 1.00 94.06 104 VAL A N 1
ATOM 802 C CA . VAL A 1 104 ? -12.310 4.233 15.140 1.00 94.06 104 VAL A CA 1
ATOM 803 C C . VAL A 1 104 ? -11.397 5.365 15.612 1.00 94.06 104 VAL A C 1
ATOM 805 O O . VAL A 1 104 ? -10.247 5.113 15.969 1.00 94.06 104 VAL A O 1
ATOM 808 N N . PRO A 1 105 ? -11.873 6.621 15.619 1.00 92.38 105 PRO A N 1
ATOM 809 C CA . PRO A 1 105 ? -11.125 7.717 16.221 1.00 92.38 105 PRO A CA 1
ATOM 810 C C . PRO A 1 105 ? -11.115 7.564 17.747 1.00 92.38 105 PRO A C 1
ATOM 812 O O . PRO A 1 105 ? -12.169 7.324 18.347 1.00 92.38 105 PRO A O 1
ATOM 815 N N . TRP A 1 106 ? -9.945 7.737 18.357 1.00 88.06 106 TRP A N 1
ATOM 816 C CA . TRP A 1 106 ? -9.723 7.617 19.796 1.00 88.06 106 TRP A CA 1
ATOM 817 C C . TRP A 1 106 ? -8.640 8.609 20.240 1.00 88.06 106 TRP A C 1
ATOM 819 O O . TRP A 1 106 ? -7.539 8.590 19.707 1.00 88.06 106 TRP A O 1
ATOM 829 N N . GLU A 1 107 ? -8.989 9.513 21.161 1.00 85.81 107 GLU A N 1
ATOM 830 C CA . GLU A 1 107 ? -8.079 10.505 21.774 1.00 85.81 107 GLU A CA 1
ATOM 831 C C . GLU A 1 107 ? -7.204 11.297 20.781 1.00 85.81 107 GLU A C 1
ATOM 833 O O . GLU A 1 107 ? -6.005 11.478 20.952 1.00 85.81 107 GLU A O 1
ATOM 838 N N . GLY A 1 108 ? -7.815 11.770 19.689 1.00 87.50 108 GLY A N 1
ATOM 839 C CA . GLY A 1 108 ? -7.117 12.511 18.629 1.00 87.50 108 GLY A CA 1
ATOM 840 C C . GLY A 1 108 ? -6.310 11.624 17.675 1.00 87.50 108 GLY A C 1
ATOM 841 O O . GLY A 1 108 ? -5.960 12.064 16.584 1.00 87.50 108 GLY A O 1
ATOM 842 N N . MET A 1 109 ? -6.092 10.362 18.028 1.00 92.06 109 MET A N 1
ATOM 843 C CA . MET A 1 109 ? -5.488 9.337 17.188 1.00 92.06 109 MET A CA 1
ATOM 844 C C . MET A 1 109 ? -6.555 8.485 16.491 1.00 92.06 109 MET A C 1
ATOM 846 O O . MET A 1 109 ? -7.770 8.651 16.663 1.00 92.06 109 MET A O 1
ATOM 850 N N . LEU A 1 110 ? -6.090 7.557 15.662 1.00 93.44 110 LEU A N 1
ATOM 851 C CA . LEU A 1 110 ? -6.922 6.575 14.994 1.00 93.44 110 LEU A CA 1
ATOM 852 C C . LEU A 1 110 ? -6.518 5.168 15.431 1.00 93.44 110 LEU A C 1
ATOM 854 O O . LEU A 1 110 ? -5.384 4.750 15.219 1.00 93.44 110 LEU A O 1
ATOM 858 N N . LEU A 1 111 ? -7.466 4.424 15.993 1.00 94.06 111 LEU A N 1
ATOM 859 C CA . LEU A 1 111 ? -7.292 3.022 16.342 1.00 94.06 111 LEU A CA 1
ATOM 860 C C . LEU A 1 111 ? -7.796 2.157 15.183 1.00 94.06 111 LEU A C 1
ATOM 862 O O . LEU A 1 111 ? -8.981 2.187 14.846 1.00 94.06 111 LEU A O 1
ATOM 866 N N . VAL A 1 112 ? -6.906 1.393 14.560 1.00 95.38 112 VAL A N 1
ATOM 867 C CA . VAL A 1 112 ? -7.199 0.533 13.407 1.00 95.38 112 VAL A CA 1
ATOM 868 C C . VAL A 1 112 ? -7.069 -0.927 13.822 1.00 95.38 112 VAL A C 1
ATOM 870 O O . VAL A 1 112 ? -6.016 -1.357 14.271 1.00 95.38 112 VAL A O 1
ATOM 873 N N . ALA A 1 113 ? -8.124 -1.712 13.634 1.00 94.94 113 ALA A N 1
ATOM 874 C CA . ALA A 1 113 ? -8.109 -3.145 13.889 1.00 94.94 113 ALA A CA 1
ATOM 875 C C . ALA A 1 113 ? -7.776 -3.919 12.619 1.00 94.94 113 ALA A C 1
ATOM 877 O O . ALA A 1 113 ? -8.454 -3.766 11.597 1.00 94.94 113 ALA A O 1
ATOM 878 N N . ALA A 1 114 ? -6.778 -4.793 12.690 1.00 94.81 114 ALA A N 1
ATOM 879 C CA . ALA A 1 114 ? -6.349 -5.602 11.560 1.00 94.81 114 ALA A CA 1
ATOM 880 C C . ALA A 1 114 ? -5.912 -6.994 12.017 1.00 94.81 114 ALA A C 1
ATOM 882 O O . ALA A 1 114 ? -5.022 -7.142 12.847 1.00 94.81 114 ALA A O 1
ATOM 883 N N . GLY A 1 115 ? -6.537 -8.037 11.469 1.00 93.31 115 GLY A N 1
ATOM 884 C CA . GLY A 1 115 ? -6.316 -9.406 11.925 1.00 93.31 115 GLY A CA 1
ATOM 885 C C . GLY A 1 115 ? -6.690 -9.564 13.397 1.00 93.31 115 GLY A C 1
ATOM 886 O O . GLY A 1 115 ? -7.858 -9.410 13.740 1.00 93.31 115 GLY A O 1
ATOM 887 N N . GLY A 1 116 ? -5.698 -9.891 14.226 1.00 91.88 116 GLY A N 1
ATOM 888 C CA . GLY A 1 116 ? -5.807 -10.003 15.683 1.00 91.88 116 GLY A CA 1
ATOM 889 C C . GLY A 1 116 ? -5.078 -8.888 16.435 1.00 91.88 116 GLY A C 1
ATOM 890 O O . GLY A 1 116 ? -4.752 -9.0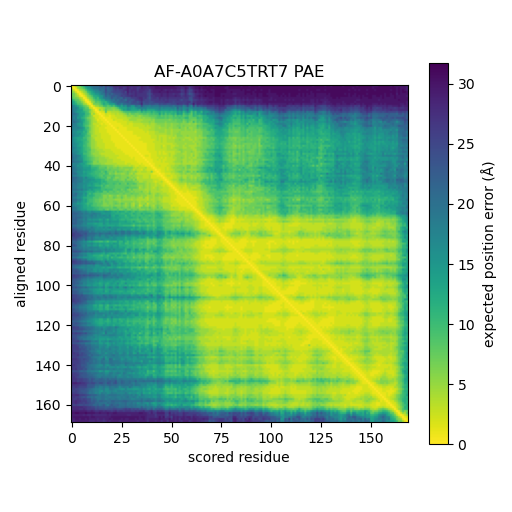78 17.597 1.00 91.88 116 GLY A O 1
ATOM 891 N N . GLU A 1 117 ? -4.779 -7.772 15.770 1.00 93.44 117 GLU A N 1
ATOM 892 C CA . GLU A 1 117 ? -3.987 -6.673 16.323 1.00 93.44 117 GLU A CA 1
ATOM 893 C C . GLU A 1 117 ? -4.765 -5.354 16.273 1.00 93.44 117 GLU A C 1
ATOM 895 O O . GLU A 1 117 ? -5.617 -5.133 15.398 1.00 93.44 117 GLU A O 1
ATOM 900 N N . LEU A 1 118 ? -4.417 -4.452 17.188 1.00 93.25 118 LEU A N 1
ATOM 901 C CA . LEU A 1 118 ? -4.815 -3.051 17.164 1.00 93.25 118 LEU A CA 1
ATOM 902 C C . LEU A 1 118 ? -3.601 -2.181 16.838 1.00 93.25 118 LEU A C 1
ATOM 904 O O . LEU A 1 118 ? -2.524 -2.343 17.403 1.00 93.25 118 LEU A O 1
ATOM 908 N N . LEU A 1 119 ? -3.779 -1.255 15.906 1.00 94.31 119 LEU A N 1
ATOM 909 C CA . LEU A 1 119 ? -2.762 -0.318 15.452 1.00 94.31 119 LEU A CA 1
ATOM 910 C C . LEU A 1 119 ? -3.186 1.083 15.868 1.00 94.31 119 LEU A C 1
ATOM 912 O O . LEU A 1 119 ? -4.243 1.555 15.441 1.00 94.31 119 LEU A O 1
ATOM 916 N N . LEU A 1 120 ? -2.363 1.752 16.665 1.00 93.75 120 LEU A N 1
ATOM 917 C CA . LEU A 1 120 ? -2.584 3.141 17.034 1.00 93.75 120 LEU A CA 1
ATOM 918 C C . LEU A 1 120 ? -1.849 4.042 16.044 1.00 93.75 120 LEU A C 1
ATOM 920 O O . LEU A 1 120 ? -0.643 3.908 15.829 1.00 93.75 120 LEU A O 1
ATOM 924 N N . VAL A 1 121 ? -2.586 4.937 15.399 1.00 94.62 121 VAL A N 1
ATOM 925 C CA . VAL A 1 121 ? -2.090 5.772 14.306 1.00 94.62 121 VAL A CA 1
ATOM 926 C C . VAL A 1 121 ? -2.236 7.239 14.681 1.00 94.62 121 VAL A C 1
ATOM 928 O O . VAL A 1 121 ? -3.327 7.700 15.009 1.00 94.62 121 VAL A O 1
ATOM 931 N N . THR A 1 122 ? -1.140 7.987 14.593 1.00 93.69 122 THR A N 1
ATOM 932 C CA . THR A 1 122 ? -1.104 9.416 14.919 1.00 93.69 122 THR A CA 1
ATOM 933 C C . THR A 1 122 ? -1.958 10.246 13.945 1.00 93.69 122 THR A C 1
ATOM 935 O O . THR A 1 122 ? -2.243 9.788 12.827 1.00 93.69 122 THR A O 1
ATOM 938 N N . PRO A 1 123 ? -2.324 11.497 14.291 1.00 89.81 123 PRO A N 1
ATOM 939 C CA . PRO A 1 123 ? -3.027 12.402 13.378 1.00 89.81 123 PRO A CA 1
ATOM 940 C C . PRO A 1 123 ? -2.299 12.595 12.038 1.00 89.81 123 PRO A C 1
ATOM 942 O O . PRO A 1 123 ? -2.924 12.713 10.983 1.00 89.81 123 PRO A O 1
ATOM 945 N N . GLU A 1 124 ? -0.968 12.531 12.028 1.00 90.56 124 GLU A N 1
ATOM 946 C CA . GLU A 1 124 ? -0.141 12.671 10.824 1.00 90.56 124 GLU A CA 1
ATOM 947 C C . GLU A 1 124 ? -0.194 11.416 9.932 1.00 90.56 124 GLU A C 1
ATOM 949 O O . GLU A 1 124 ? 0.307 11.419 8.804 1.00 90.56 124 GLU A O 1
ATOM 954 N N . GLY A 1 125 ? -0.813 10.329 10.399 1.00 89.06 125 GLY A N 1
ATOM 955 C CA . GLY A 1 125 ? -0.876 9.047 9.702 1.00 89.06 125 GLY A CA 1
ATOM 956 C C . GLY A 1 125 ? 0.396 8.218 9.852 1.00 89.06 125 GLY A C 1
ATOM 957 O O . GLY A 1 125 ? 0.784 7.530 8.909 1.00 89.06 125 GLY A O 1
ATOM 958 N N . ARG A 1 126 ? 1.080 8.318 10.997 1.00 92.44 126 ARG A N 1
ATOM 959 C CA . ARG A 1 126 ? 2.196 7.431 11.355 1.00 92.44 126 ARG A CA 1
ATOM 960 C C . ARG A 1 126 ? 1.698 6.349 12.301 1.00 92.44 126 ARG A C 1
ATOM 962 O O . ARG A 1 126 ? 0.878 6.629 13.165 1.00 92.44 126 ARG A O 1
ATOM 969 N N . LEU A 1 127 ? 2.206 5.130 12.155 1.00 93.25 127 LEU A N 1
ATOM 970 C CA . LEU A 1 127 ? 1.983 4.086 13.150 1.00 93.25 127 LEU A CA 1
ATOM 971 C C . LEU A 1 127 ? 2.752 4.462 14.427 1.00 93.25 127 LEU A C 1
ATOM 973 O O . LEU A 1 127 ? 3.977 4.565 14.376 1.00 93.25 127 LEU A O 1
ATOM 977 N N . ALA A 1 128 ? 2.029 4.713 15.517 1.00 93.06 128 ALA A N 1
ATOM 978 C CA . ALA A 1 128 ? 2.595 4.965 16.840 1.00 93.06 128 ALA A CA 1
ATOM 979 C C . ALA A 1 128 ? 2.868 3.645 17.561 1.00 93.06 128 ALA A C 1
ATOM 981 O O . ALA A 1 128 ? 3.972 3.429 18.050 1.00 93.06 128 ALA A O 1
ATOM 982 N N . GLU A 1 129 ? 1.880 2.749 17.558 1.00 92.12 129 GLU A N 1
ATOM 983 C CA . GLU A 1 129 ? 1.929 1.515 18.335 1.00 92.12 129 GLU A CA 1
ATOM 984 C C . GLU A 1 129 ? 1.183 0.367 17.650 1.00 92.12 129 GLU A C 1
ATOM 986 O O . GLU A 1 129 ? 0.275 0.572 16.836 1.00 92.12 129 GLU A O 1
ATOM 991 N N . ARG A 1 130 ? 1.582 -0.859 17.991 1.00 93.12 130 ARG A N 1
ATOM 992 C CA . ARG A 1 130 ? 0.953 -2.111 17.582 1.00 93.12 130 ARG A CA 1
ATOM 993 C C . ARG A 1 130 ? 0.769 -2.992 18.811 1.00 93.12 130 ARG A C 1
ATOM 995 O O . ARG A 1 130 ? 1.744 -3.315 19.475 1.00 93.12 130 ARG A O 1
ATOM 1002 N N . MET A 1 131 ? -0.468 -3.402 19.047 1.00 92.38 131 MET A N 1
ATOM 1003 C CA . MET A 1 131 ? -0.880 -4.187 20.205 1.00 92.38 131 MET A CA 1
ATOM 1004 C C . MET A 1 131 ? -1.453 -5.528 19.752 1.00 92.38 131 MET A C 1
ATOM 1006 O O . MET A 1 131 ? -2.361 -5.562 18.914 1.00 92.38 131 MET A O 1
ATOM 1010 N N . GLY A 1 132 ? -0.920 -6.620 20.300 1.00 91.44 132 GLY A N 1
ATOM 1011 C CA . GLY A 1 132 ? -1.416 -7.982 20.123 1.00 91.44 132 GLY A CA 1
ATOM 1012 C C . GLY A 1 132 ? -2.167 -8.506 21.349 1.00 91.44 132 GLY A C 1
ATOM 1013 O O . GLY A 1 132 ? -2.605 -7.752 22.220 1.00 91.44 132 GLY A O 1
ATOM 1014 N N . GLY A 1 133 ? -2.334 -9.827 21.423 1.00 88.44 133 GLY A N 1
ATOM 1015 C CA . GLY A 1 133 ? -3.059 -10.476 22.523 1.00 88.44 133 GLY A CA 1
ATOM 1016 C C . GLY A 1 133 ? -2.400 -10.274 23.891 1.00 88.44 133 GLY A C 1
ATOM 1017 O O . GLY A 1 133 ? -3.094 -10.187 24.899 1.00 88.44 133 GLY A O 1
ATOM 1018 N N . GLU A 1 134 ? -1.077 -10.126 23.920 1.00 87.25 134 GLU A N 1
ATOM 1019 C CA . GLU A 1 134 ? -0.276 -9.802 25.104 1.00 87.25 134 GLU A CA 1
ATOM 1020 C C . GLU A 1 134 ? -0.628 -8.444 25.727 1.00 87.25 134 GLU A C 1
ATOM 1022 O O . GLU A 1 134 ? -0.503 -8.280 26.936 1.00 87.25 134 GLU A O 1
ATOM 1027 N N . ALA A 1 135 ? -1.131 -7.508 24.920 1.00 85.38 135 ALA A N 1
ATOM 1028 C CA . ALA A 1 135 ? -1.627 -6.205 25.360 1.00 85.38 135 ALA A CA 1
ATOM 1029 C C . ALA A 1 135 ? -3.142 -6.222 25.664 1.00 85.38 135 ALA A C 1
ATOM 1031 O O . ALA A 1 135 ? -3.766 -5.177 25.819 1.00 85.38 135 ALA A O 1
ATOM 1032 N N . GLY A 1 136 ? -3.767 -7.405 25.709 1.00 84.69 136 GLY A N 1
ATOM 1033 C CA . GLY A 1 136 ? -5.193 -7.561 25.998 1.00 84.69 136 GLY A CA 1
ATOM 1034 C C . GLY A 1 136 ? -6.114 -7.470 24.778 1.00 84.69 136 GLY A C 1
ATOM 1035 O O . GLY A 1 136 ? -7.335 -7.412 24.942 1.00 84.69 136 GLY A O 1
ATOM 1036 N N . VAL A 1 137 ? -5.581 -7.492 23.547 1.00 90.19 137 VAL A N 1
ATOM 1037 C CA . VAL A 1 137 ? -6.430 -7.547 22.345 1.00 90.19 137 VAL A CA 1
ATOM 1038 C C . VAL A 1 137 ? -7.171 -8.889 22.301 1.00 90.19 137 VAL A C 1
ATOM 1040 O O . VAL A 1 137 ? -6.540 -9.949 22.342 1.00 90.19 137 VAL A O 1
ATOM 1043 N N . PRO A 1 138 ? -8.513 -8.891 22.204 1.00 89.06 138 PRO A N 1
ATOM 1044 C CA . PRO A 1 138 ? -9.279 -10.119 22.314 1.00 89.06 138 PRO A CA 1
ATOM 1045 C C . PRO A 1 138 ? -9.000 -11.069 21.150 1.00 89.06 138 PRO A C 1
ATOM 1047 O O . PRO A 1 138 ? -8.984 -10.681 19.976 1.00 89.06 138 PRO A O 1
ATOM 1050 N N . ALA A 1 139 ? -8.851 -12.352 21.482 1.00 89.25 139 ALA A N 1
ATOM 1051 C CA . ALA A 1 139 ? -8.650 -13.402 20.498 1.00 89.25 139 ALA A CA 1
ATOM 1052 C C . ALA A 1 139 ? -9.787 -13.427 19.464 1.00 89.25 139 ALA A C 1
ATOM 1054 O O . ALA A 1 139 ? -10.972 -13.266 19.780 1.00 89.25 139 ALA A O 1
ATOM 1055 N N . GLY A 1 140 ? -9.416 -13.645 18.201 1.00 88.94 140 GLY A N 1
ATOM 1056 C CA . GLY A 1 140 ? -10.364 -13.682 17.092 1.00 88.94 140 GLY A CA 1
ATOM 1057 C C . GLY A 1 140 ? -11.070 -12.350 16.847 1.00 88.94 140 GLY A C 1
ATOM 1058 O O . GLY A 1 140 ? -12.250 -12.364 16.505 1.00 88.94 140 GLY A O 1
ATOM 1059 N N . LEU A 1 141 ? -10.369 -11.224 17.028 1.00 92.12 141 LEU A N 1
ATOM 1060 C CA . LEU A 1 141 ? -10.861 -9.878 16.739 1.00 92.12 141 LEU A CA 1
ATOM 1061 C C . LEU A 1 141 ? -11.570 -9.817 15.372 1.00 92.12 141 LEU A C 1
ATOM 1063 O O . LEU A 1 141 ? -11.003 -10.108 14.315 1.00 92.12 141 LEU A O 1
ATOM 1067 N N . ARG A 1 142 ? -12.851 -9.447 15.402 1.00 92.06 142 ARG A N 1
ATOM 1068 C CA . ARG A 1 142 ? -13.736 -9.391 14.229 1.00 92.06 142 ARG A CA 1
ATOM 1069 C C . ARG A 1 142 ? -14.072 -7.971 13.825 1.00 92.06 142 ARG A C 1
ATOM 1071 O O . ARG A 1 142 ? -14.237 -7.709 12.635 1.00 92.06 142 ARG A O 1
ATOM 1078 N N . ARG A 1 143 ? -14.232 -7.076 14.802 1.00 91.00 143 ARG A N 1
ATOM 1079 C CA . ARG A 1 143 ? -14.636 -5.688 14.570 1.00 91.00 143 ARG A CA 1
ATOM 1080 C C . ARG A 1 143 ? -14.226 -4.796 15.728 1.00 91.00 143 ARG A C 1
ATOM 1082 O O . ARG A 1 143 ? -14.204 -5.246 16.867 1.00 91.00 143 ARG A O 1
ATOM 1089 N N . VAL A 1 144 ? -13.987 -3.526 15.431 1.00 92.56 144 VAL A N 1
ATOM 1090 C CA . VAL A 1 144 ? -13.934 -2.454 16.430 1.00 92.56 144 VAL A CA 1
ATOM 1091 C C . VAL A 1 144 ? -14.980 -1.399 16.117 1.00 92.56 144 VAL A C 1
ATOM 1093 O O . VAL A 1 144 ? -15.327 -1.180 14.955 1.00 92.56 144 VAL A O 1
ATOM 1096 N N . GLY A 1 145 ? -15.498 -0.771 17.161 1.00 90.88 145 GLY A N 1
ATOM 1097 C CA . GLY A 1 145 ? -16.528 0.248 17.072 1.00 90.88 145 GLY A CA 1
ATOM 1098 C C . GLY A 1 145 ? -16.488 1.189 18.267 1.00 90.88 145 GLY A C 1
ATOM 1099 O O . GLY A 1 145 ? -15.662 1.053 19.171 1.00 90.88 145 GLY A O 1
ATOM 1100 N N . ARG A 1 146 ? -17.403 2.154 18.260 1.00 89.56 146 ARG A N 1
ATOM 1101 C CA . ARG A 1 146 ? -17.698 2.999 19.415 1.00 89.56 146 ARG A CA 1
ATOM 1102 C C . ARG A 1 146 ? -19.132 2.763 19.853 1.00 89.56 146 ARG A C 1
ATOM 1104 O O . ARG A 1 146 ? -20.026 2.625 19.023 1.00 89.56 146 ARG A O 1
ATOM 1111 N N . THR A 1 147 ? -19.316 2.697 21.161 1.00 87.38 147 THR A N 1
ATOM 1112 C CA . THR A 1 147 ? -20.631 2.714 21.806 1.00 87.38 147 THR A CA 1
ATOM 1113 C C . THR A 1 147 ? -21.251 4.113 21.720 1.00 87.38 147 THR A C 1
ATOM 1115 O O . THR A 1 147 ? -20.551 5.084 21.418 1.00 87.38 147 THR A O 1
ATOM 1118 N N . ALA A 1 148 ? -22.553 4.227 22.005 1.00 85.00 148 ALA A N 1
ATOM 1119 C CA . ALA A 1 148 ? -23.248 5.517 22.070 1.00 85.00 148 ALA A CA 1
ATOM 1120 C C . ALA A 1 148 ? -22.595 6.475 23.086 1.00 85.00 148 ALA A C 1
ATOM 1122 O O . ALA A 1 148 ? -22.453 7.663 22.815 1.00 85.00 148 ALA A O 1
ATOM 1123 N N . ASP A 1 149 ? -22.089 5.927 24.192 1.00 84.62 149 ASP A N 1
ATOM 1124 C CA . ASP A 1 149 ? -21.407 6.659 25.267 1.00 84.62 149 ASP A CA 1
ATOM 1125 C C . ASP A 1 149 ? -19.965 7.061 24.894 1.00 84.62 149 ASP A C 1
ATOM 1127 O O . ASP A 1 149 ? -19.217 7.597 25.707 1.00 84.62 149 ASP A O 1
ATOM 1131 N N . GLY A 1 150 ? -19.526 6.751 23.671 1.00 82.44 150 GLY A N 1
ATOM 1132 C CA . GLY A 1 150 ? -18.214 7.115 23.147 1.00 82.44 150 GLY A CA 1
ATOM 1133 C C . GLY A 1 150 ? -17.081 6.142 23.477 1.00 82.44 150 GLY A C 1
ATOM 1134 O O . GLY A 1 150 ? -16.006 6.300 22.897 1.00 82.44 150 GLY A O 1
ATOM 1135 N N . ARG A 1 151 ? -17.314 5.122 24.316 1.00 86.06 151 ARG A N 1
ATOM 1136 C CA . ARG A 1 151 ? -16.324 4.084 24.659 1.00 86.06 151 ARG A CA 1
ATOM 1137 C C . ARG A 1 151 ? -15.998 3.191 23.468 1.00 86.06 151 ARG A C 1
ATOM 1139 O O . ARG A 1 151 ? -16.886 2.870 22.672 1.00 86.06 151 ARG A O 1
ATOM 1146 N N . ILE A 1 152 ? -14.745 2.759 23.384 1.00 89.50 152 ILE A N 1
ATOM 1147 C CA . ILE A 1 152 ? -14.272 1.829 22.358 1.00 89.50 152 ILE A CA 1
ATOM 1148 C C . ILE A 1 152 ? -14.715 0.413 22.720 1.00 89.50 152 ILE A C 1
ATOM 1150 O O . ILE A 1 152 ? -14.592 -0.019 23.865 1.00 89.50 152 ILE A O 1
ATOM 1154 N N . VAL A 1 153 ? -15.226 -0.307 21.726 1.00 91.44 153 VAL A N 1
ATOM 1155 C CA . VAL A 1 153 ? -15.625 -1.707 21.858 1.00 91.44 153 VAL A CA 1
ATOM 1156 C C . VAL A 1 153 ? -14.954 -2.545 20.778 1.00 91.44 153 VAL A C 1
ATOM 1158 O O . VAL A 1 153 ? -14.957 -2.184 19.599 1.00 91.44 153 VAL A O 1
ATOM 1161 N N . ALA A 1 154 ? -14.393 -3.678 21.182 1.00 91.94 154 ALA A N 1
ATOM 1162 C CA . ALA A 1 154 ? -13.809 -4.685 20.312 1.00 91.94 154 ALA A CA 1
ATOM 1163 C C . ALA A 1 154 ? -14.650 -5.965 20.378 1.00 91.94 154 ALA A C 1
ATOM 1165 O O . ALA A 1 154 ? -14.891 -6.513 21.448 1.00 91.94 154 ALA A O 1
ATOM 1166 N N . LEU A 1 155 ? -15.108 -6.458 19.231 1.00 91.62 155 LEU A N 1
ATOM 1167 C CA . LEU A 1 155 ? -15.821 -7.727 19.130 1.00 91.62 155 LEU A CA 1
ATOM 1168 C C . LEU A 1 155 ? -14.815 -8.838 18.820 1.00 91.62 155 LEU A C 1
ATOM 1170 O O . LEU A 1 155 ? -14.267 -8.874 17.717 1.00 91.62 155 LEU A O 1
ATOM 1174 N N . GLY A 1 156 ? -14.576 -9.725 19.784 1.00 91.25 156 GLY A N 1
ATOM 1175 C CA . GLY A 1 156 ? -13.722 -10.905 19.646 1.00 91.25 156 GLY A CA 1
ATOM 1176 C C . GLY A 1 156 ? -14.512 -12.181 19.348 1.00 91.25 156 GLY A C 1
ATOM 1177 O O . GLY A 1 156 ? -15.702 -12.144 19.026 1.00 91.25 156 GLY A O 1
ATOM 1178 N N . ALA A 1 157 ? -13.854 -13.333 19.476 1.00 89.31 157 ALA A N 1
ATOM 1179 C CA . ALA A 1 157 ? -14.485 -14.640 19.290 1.00 89.31 157 ALA A CA 1
ATOM 1180 C C . ALA A 1 157 ? -15.502 -14.989 20.392 1.00 89.31 157 ALA A C 1
ATOM 1182 O O . ALA A 1 157 ? -16.494 -15.655 20.103 1.00 89.31 157 ALA A O 1
ATOM 1183 N N . HIS A 1 158 ? -15.268 -14.532 21.625 1.00 87.81 158 HIS A N 1
ATOM 1184 C CA . HIS A 1 158 ? -16.060 -14.904 22.806 1.00 87.81 158 HIS A CA 1
ATOM 1185 C C . HIS A 1 158 ? -16.998 -13.797 23.305 1.00 87.81 158 HIS A C 1
ATOM 1187 O O . HIS A 1 158 ? -17.612 -13.947 24.356 1.00 87.81 158 HIS A O 1
ATOM 1193 N N . GLY A 1 159 ? -17.128 -12.691 22.566 1.00 88.69 159 GLY A N 1
ATOM 1194 C CA . GLY A 1 159 ? -18.022 -11.594 22.933 1.00 88.69 159 GLY A CA 1
ATOM 1195 C C . GLY A 1 159 ? -17.455 -10.213 22.629 1.00 88.69 159 GLY A C 1
ATOM 1196 O O . GLY A 1 159 ? -16.484 -10.063 21.883 1.00 88.69 159 GLY A O 1
ATOM 1197 N N . ALA A 1 160 ? -18.108 -9.199 23.191 1.00 87.69 160 ALA A N 1
ATOM 1198 C CA . ALA A 1 160 ? -17.685 -7.809 23.110 1.00 87.69 160 ALA A CA 1
ATOM 1199 C C . ALA A 1 160 ? -16.842 -7.436 24.337 1.00 87.69 160 ALA A C 1
ATOM 1201 O O . ALA A 1 160 ? -17.226 -7.719 25.468 1.00 87.69 160 ALA A O 1
ATOM 1202 N N . TYR A 1 161 ? -15.720 -6.772 24.091 1.00 87.06 161 TYR A N 1
ATOM 1203 C CA . TYR A 1 161 ? -14.770 -6.294 25.085 1.00 87.06 161 TYR A CA 1
ATOM 1204 C C . TYR A 1 161 ? -14.764 -4.771 25.032 1.00 87.06 161 TYR A C 1
ATOM 1206 O O . TYR A 1 161 ? -14.620 -4.184 23.956 1.00 87.06 161 TYR A O 1
ATOM 1214 N N . LEU A 1 162 ? -14.954 -4.126 26.176 1.00 85.00 162 LEU A N 1
ATOM 1215 C CA . LEU A 1 162 ? -14.800 -2.681 26.295 1.00 85.00 162 LEU A CA 1
ATOM 1216 C C . LEU A 1 162 ? -13.331 -2.390 26.581 1.00 85.00 162 LEU A C 1
ATOM 1218 O O . LEU A 1 162 ? -12.749 -3.022 27.459 1.00 85.00 162 LEU A O 1
ATOM 1222 N N . ALA A 1 163 ? -12.740 -1.461 25.833 1.00 72.38 163 ALA A N 1
ATOM 1223 C CA . ALA A 1 163 ? -11.417 -0.968 26.188 1.00 72.38 163 ALA A CA 1
ATOM 1224 C C . ALA A 1 163 ? -11.573 -0.101 27.439 1.00 72.38 163 ALA A C 1
ATOM 1226 O O . ALA A 1 163 ? -12.279 0.914 27.400 1.00 72.38 163 ALA A O 1
ATOM 1227 N N . ASP A 1 164 ? -10.972 -0.536 28.543 1.00 67.00 164 ASP A N 1
ATOM 1228 C CA . ASP A 1 164 ? -10.904 0.280 29.745 1.00 67.00 164 ASP A CA 1
ATOM 1229 C C . ASP A 1 164 ? -9.817 1.347 29.584 1.00 67.00 164 ASP A C 1
ATOM 1231 O O . ASP A 1 164 ? -8.790 1.118 28.940 1.00 67.00 164 ASP A O 1
ATOM 1235 N N . ARG A 1 165 ? -10.065 2.534 30.137 1.00 55.34 165 ARG A N 1
ATOM 1236 C CA . ARG A 1 165 ? -9.226 3.724 29.942 1.00 55.34 165 ARG A CA 1
ATOM 1237 C C . ARG A 1 165 ? -7.828 3.566 30.548 1.00 55.34 165 ARG A C 1
ATOM 1239 O O . ARG A 1 165 ? -6.912 4.241 30.104 1.00 55.34 165 ARG A O 1
ATOM 1246 N N . GLU A 1 166 ? -7.677 2.678 31.528 1.00 49.38 166 GLU A N 1
ATOM 1247 C CA . GLU A 1 166 ? -6.413 2.422 32.232 1.00 49.38 166 GLU A CA 1
ATOM 1248 C C . GLU A 1 166 ? -5.494 1.406 31.529 1.00 49.38 166 GLU A C 1
ATOM 1250 O O . GLU A 1 166 ? -4.328 1.311 31.891 1.00 49.38 166 GLU A O 1
ATOM 1255 N N . LEU A 1 167 ? -5.969 0.660 30.519 1.00 43.91 167 LEU A N 1
ATOM 1256 C CA . LEU A 1 167 ? -5.173 -0.407 29.883 1.00 43.91 167 LEU A CA 1
ATOM 1257 C C . LEU A 1 167 ? -4.288 0.080 28.714 1.00 43.91 167 LEU A C 1
ATOM 1259 O O . LEU A 1 167 ? -3.489 -0.693 28.198 1.00 43.91 167 LEU A O 1
ATOM 1263 N N . LEU A 1 168 ? -4.461 1.324 28.256 1.00 50.59 168 LEU A N 1
ATOM 1264 C CA . LEU A 1 168 ? -3.843 1.859 27.027 1.00 50.59 168 LEU A CA 1
ATOM 1265 C C . LEU A 1 168 ? -3.038 3.153 27.264 1.00 50.59 168 LEU A C 1
ATOM 1267 O O . LEU A 1 168 ? -2.854 3.931 26.326 1.00 50.59 168 LEU A O 1
ATOM 1271 N N . ALA A 1 169 ? -2.627 3.402 28.511 1.00 41.09 169 ALA A N 1
ATOM 1272 C CA . ALA A 1 169 ? -1.843 4.566 28.933 1.00 41.09 169 ALA A CA 1
ATOM 1273 C C . ALA A 1 169 ? -0.376 4.205 29.200 1.00 41.09 169 ALA A C 1
ATOM 1275 O O . ALA A 1 169 ? -0.127 3.086 29.703 1.00 41.09 169 ALA A O 1
#

Sequence (169 aa):
MTRRRPRRPPLRSLYVWHRWLGLAAAALTLVLALTGIALNHTETLRLDERHVRNPLVLAIYGIEAPPVSAACAAGGRWVLQVGGRLYLGARELARRAGPLRGAVPWEGMLLVAAGGELLLVTPEGRLAERMGGEAGVPAGLRRVGRTADGRIVALGAHGAYLADRELLA

Radius of gyration: 30.66 Å; Cα contacts (8 Å, |Δi|>4): 253; chains: 1; bounding box: 53×36×110 Å

Secondary structure (DSSP, 8-state):
--PPPP----HHHHHHHHHHHHHHHHHHHHHHHHHHHHHHTHHHHTTTTS----HHHHHHTT--PPPEEEEEEETTEEEEEETTEEEETTEEEESS---EEEEEEETTEEEEEETTEEEEE-TTS-EEEEE-GGGTPPTT--EEEE-TTS-EEEE-SSSEEE--TTS--

pLDDT: mean 87.24, std 11.84, range [40.78, 98.19]

Nearest PDB structures (foldseek):
  7mq8-assembly1_LT  TM=5.726E-01  e=5.681E-03  Homo sapiens
  4czv-assembly2_B  TM=5.642E-01  e=1.047E-02  Neurospora crassa
  4d0k-assembly1_A  TM=5.895E-01  e=2.690E-02  Thermochaetoides thermophila
  7mqa-assembly1_LT  TM=4.792E-01  e=1.169E-02  Homo sapiens
  6r5k-assembly1_A  TM=5.886E-01  e=7.726E-02  Saccharomyces cerevisiae S288C

Solvent-accessible surface area (backbone atoms only — not comparable to full-atom values): 9833 Å² total; per-residue (Å²): 139,84,86,82,78,83,82,73,78,64,64,65,57,57,52,53,51,51,51,53,52,49,52,52,50,51,52,51,49,49,50,50,51,54,52,48,53,50,63,74,39,22,76,88,67,48,49,83,79,57,77,89,80,55,66,68,60,30,57,76,72,68,62,70,82,64,63,77,79,42,73,41,73,35,80,95,40,44,40,37,30,40,79,53,21,33,22,53,69,93,41,74,55,38,79,81,43,47,62,77,31,33,42,38,61,49,95,80,26,36,41,35,30,27,36,54,31,42,34,36,25,40,79,89,55,44,67,74,46,78,38,39,56,92,69,68,38,51,64,64,37,58,35,46,46,65,46,95,89,65,47,46,34,36,33,28,69,90,46,79,42,69,65,57,83,80,76,80,113

Foldseek 3Di:
DDDDDDDDPPVVVVVVVVVVVVVVVVVVVVVVVVVVVCVVCCVVVVVVVDDDDDVVVCVVVVNDWFDFPDWEDEPNWIWTDGPQWIDTVPHTAGDHFAQWQYWYDDPQWIWTDTAQWIFTAHVVGYTPDIDHVVLVRAAQFRHWDADPVRWIWTQHPVGIDTDDPVSPD

Mean predicted aligned error: 10.46 Å